Protein AF-S0GNP4-F1 (afdb_monomer_lite)

Secondary structure (DSSP, 8-state):
-HHHHHHHHHHHHHHHHHHHHHHHHHHHHHHHHHHHHHHHHHHS----SS--EE-EEEEEEEEEEEBSSPTTS--BB---EEEEE-SSPP--B-

Foldseek 3Di:
DVVVVVVVVVVVVVVVVVVVVVVVVVVVVVVVVVVVVVVCVVVVPPPPPDFDEFDADADDWDWGWYFPDHPPDEGETHDTDTGHGDPDDHPYDD

Organism: NCBI:txid1235789

InterPro domains:
  IPR025905 NVEALA protein [PF14055] (3-56)

pLDDT: mean 75.34, std 10.63, range [52.47, 91.31]

Structure (mmCIF, N/CA/C/O backbone):
data_AF-S0GNP4-F1
#
_entry.id   AF-S0GNP4-F1
#
loop_
_atom_site.group_PDB
_atom_site.id
_atom_site.type_symbol
_atom_site.label_atom_id
_atom_site.label_alt_id
_atom_site.label_comp_id
_atom_site.label_asym_id
_atom_site.label_entity_id
_atom_site.label_seq_id
_atom_site.pdbx_PDB_ins_code
_atom_site.Cartn_x
_atom_site.Cartn_y
_atom_site.Cartn_z
_atom_site.occupancy
_atom_site.B_iso_or_equiv
_atom_site.auth_seq_id
_atom_site.auth_comp_id
_atom_site.auth_asym_id
_atom_site.auth_atom_id
_atom_site.pdbx_PDB_model_num
ATOM 1 N N . MET A 1 1 ? -33.862 9.235 53.256 1.00 54.75 1 MET A N 1
ATOM 2 C CA . MET A 1 1 ? -33.664 7.962 52.519 1.00 54.75 1 MET A CA 1
ATOM 3 C C . MET A 1 1 ? -33.957 8.082 51.015 1.00 54.75 1 MET A C 1
ATOM 5 O O . MET A 1 1 ? -33.146 7.603 50.238 1.00 54.75 1 MET A O 1
ATOM 9 N N . LYS A 1 2 ? -35.002 8.807 50.574 1.00 59.50 2 LYS A N 1
ATOM 10 C CA . LYS A 1 2 ? -35.371 8.966 49.143 1.00 59.50 2 LYS A CA 1
ATOM 11 C C . LYS A 1 2 ? -34.254 9.480 48.200 1.00 59.50 2 LYS A C 1
ATOM 13 O O . LYS A 1 2 ? -34.095 8.943 47.113 1.00 59.50 2 LYS A O 1
ATOM 18 N N . LYS A 1 3 ? -33.426 10.451 48.623 1.00 62.81 3 LYS A N 1
ATOM 19 C CA . LYS A 1 3 ? -32.305 10.986 47.808 1.00 62.81 3 LYS A CA 1
ATOM 20 C C . LYS A 1 3 ? -31.159 9.981 47.583 1.00 62.81 3 LYS A C 1
ATOM 22 O O . LYS A 1 3 ? -30.506 10.031 46.549 1.00 62.81 3 LYS A O 1
ATOM 27 N N . LYS A 1 4 ? -30.934 9.056 48.529 1.00 67.56 4 LYS A N 1
ATOM 28 C CA . LYS A 1 4 ? -29.891 8.017 48.417 1.00 67.56 4 LYS A CA 1
ATOM 29 C C . LYS A 1 4 ? -30.270 6.936 47.398 1.00 67.56 4 LYS A C 1
ATOM 31 O O . LYS A 1 4 ? -29.401 6.433 46.701 1.00 67.56 4 LYS A O 1
ATOM 36 N N . ILE A 1 5 ? -31.565 6.635 47.285 1.00 78.00 5 ILE A N 1
ATOM 37 C CA . ILE A 1 5 ? -32.103 5.668 46.316 1.00 78.00 5 ILE A CA 1
ATOM 38 C C . ILE A 1 5 ? -31.966 6.220 44.891 1.00 78.00 5 ILE A C 1
ATOM 40 O O . ILE A 1 5 ? -31.483 5.519 44.012 1.00 78.00 5 ILE A O 1
ATOM 44 N N . PHE A 1 6 ? -32.294 7.499 44.679 1.00 79.12 6 PHE A N 1
ATOM 45 C CA . PHE A 1 6 ? -32.116 8.157 43.378 1.00 79.12 6 PHE A CA 1
ATOM 46 C C . PHE A 1 6 ? -30.655 8.178 42.910 1.00 79.12 6 PHE A C 1
ATOM 48 O O . PHE A 1 6 ? -30.387 7.896 41.747 1.00 79.12 6 PHE A O 1
ATOM 55 N N . GLY A 1 7 ? -29.711 8.458 43.815 1.00 81.00 7 GLY A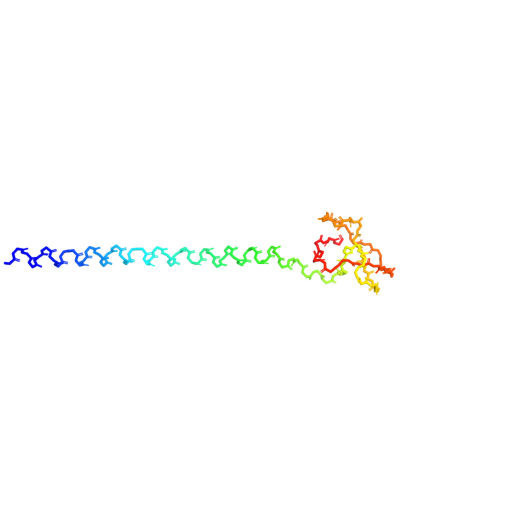 N 1
ATOM 56 C CA . GLY A 1 7 ? -28.282 8.415 43.489 1.00 81.00 7 GLY A CA 1
ATOM 57 C C . GLY A 1 7 ? -27.811 7.020 43.069 1.00 81.00 7 GLY A C 1
ATOM 58 O O . GLY A 1 7 ? -27.104 6.890 42.076 1.00 81.00 7 GLY A O 1
ATOM 59 N N . ALA A 1 8 ? -28.252 5.972 43.774 1.00 85.50 8 ALA A N 1
ATOM 60 C CA . ALA A 1 8 ? -27.916 4.592 43.425 1.00 85.50 8 ALA A CA 1
ATOM 61 C C . ALA A 1 8 ? -28.480 4.191 42.052 1.00 85.50 8 ALA A C 1
ATOM 63 O O . ALA A 1 8 ? -27.742 3.676 41.219 1.00 85.50 8 ALA A O 1
ATOM 64 N N . VA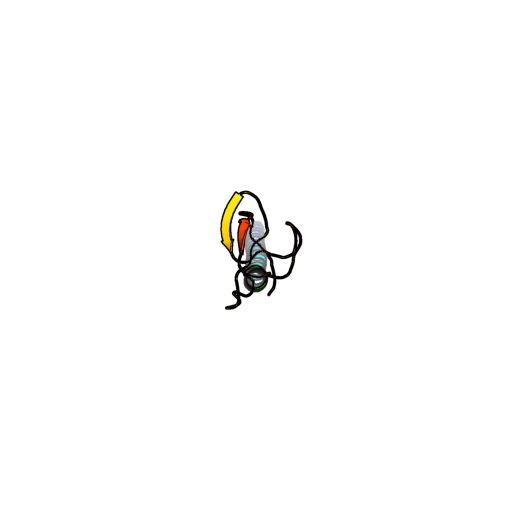L A 1 9 ? -29.752 4.508 41.781 1.00 89.06 9 VAL A N 1
ATOM 65 C CA . VAL A 1 9 ? -30.391 4.238 40.481 1.00 89.06 9 VAL A CA 1
ATOM 66 C C . VAL A 1 9 ? -29.654 4.942 39.340 1.00 89.06 9 VAL A C 1
ATOM 68 O O . VAL A 1 9 ? -29.457 4.353 38.281 1.00 89.06 9 VAL A O 1
ATOM 71 N N . PHE A 1 10 ? -29.196 6.176 39.560 1.00 89.81 10 PHE A N 1
ATOM 72 C CA . PHE A 1 10 ? -28.470 6.936 38.546 1.00 89.81 10 PHE A CA 1
ATOM 73 C C . PHE A 1 10 ? -27.103 6.319 38.211 1.00 89.81 10 PHE A C 1
ATOM 75 O O . PHE A 1 10 ? -26.752 6.192 37.040 1.00 89.81 10 PHE A O 1
ATOM 82 N N . ILE A 1 11 ? -26.357 5.872 39.226 1.00 89.44 11 ILE A N 1
ATOM 83 C CA . ILE A 1 11 ? -25.068 5.189 39.032 1.00 89.44 11 ILE A CA 1
ATOM 84 C C . ILE A 1 11 ? -25.271 3.852 38.308 1.00 89.44 11 ILE A C 1
ATOM 86 O O . ILE A 1 11 ? -24.524 3.533 37.385 1.00 89.44 11 ILE A O 1
ATOM 90 N N . THR A 1 12 ? -26.308 3.092 38.669 1.00 89.94 12 THR A N 1
ATOM 91 C CA . THR A 1 12 ? -26.641 1.836 37.984 1.00 89.94 12 THR A CA 1
ATOM 92 C C . THR A 1 12 ? -27.032 2.073 36.524 1.00 89.94 12 THR A C 1
ATOM 94 O O . THR A 1 12 ? -26.563 1.349 35.651 1.00 89.94 12 THR A O 1
ATOM 97 N N . ALA A 1 13 ? -27.822 3.108 36.230 1.00 91.31 13 ALA A N 1
ATOM 98 C CA . ALA A 1 13 ? -28.192 3.456 34.859 1.00 91.31 13 ALA A CA 1
ATOM 99 C C . ALA A 1 13 ? -26.964 3.828 34.009 1.00 91.31 13 ALA A C 1
ATOM 101 O O . ALA A 1 13 ? -26.803 3.313 32.904 1.00 91.31 13 ALA A O 1
ATOM 102 N N . MET A 1 14 ? -26.059 4.654 34.546 1.00 91.00 14 MET A N 1
ATOM 103 C CA . MET A 1 14 ? -24.788 5.001 33.895 1.00 91.00 14 MET A CA 1
ATOM 104 C C . MET A 1 14 ? -23.932 3.758 33.611 1.00 91.00 14 MET A C 1
ATOM 106 O O . MET A 1 14 ? -23.402 3.617 32.511 1.00 91.00 14 MET A O 1
ATOM 110 N N . ALA A 1 15 ? -23.835 2.834 34.573 1.00 89.69 15 ALA A N 1
ATOM 111 C CA . ALA A 1 15 ? -23.077 1.594 34.414 1.00 89.69 15 ALA A CA 1
ATOM 112 C C . ALA A 1 15 ? -23.659 0.683 33.318 1.00 89.69 15 ALA A C 1
ATOM 114 O O . ALA A 1 15 ? -22.901 0.102 32.545 1.00 89.69 15 ALA A O 1
ATOM 115 N N . ILE A 1 16 ? -24.990 0.594 33.207 1.00 90.25 16 ILE A N 1
ATOM 116 C CA . ILE A 1 16 ? -25.663 -0.186 32.156 1.00 90.25 16 ILE A CA 1
ATOM 117 C C . ILE A 1 16 ? -25.404 0.428 30.775 1.00 90.25 16 ILE A C 1
ATOM 119 O O . ILE A 1 16 ? -25.044 -0.295 29.849 1.00 90.25 16 ILE A O 1
ATOM 123 N N . ILE A 1 17 ? -25.538 1.751 30.636 1.00 88.38 17 ILE A N 1
ATOM 124 C CA . ILE A 1 17 ? -25.311 2.451 29.360 1.00 88.38 17 ILE A CA 1
ATOM 125 C C . ILE A 1 17 ? -23.847 2.306 28.922 1.00 88.38 17 ILE A C 1
ATOM 127 O O . ILE A 1 17 ? -23.578 1.974 27.768 1.00 88.38 17 ILE A O 1
ATOM 131 N N . ALA A 1 18 ? -22.897 2.501 29.843 1.00 83.69 18 ALA A N 1
ATOM 132 C CA . ALA A 1 18 ? -21.472 2.332 29.567 1.00 83.69 18 ALA A CA 1
ATOM 133 C C . ALA A 1 18 ? -21.122 0.877 29.210 1.00 83.69 18 ALA A C 1
ATOM 135 O O . ALA A 1 18 ? -20.380 0.642 28.258 1.00 83.69 18 ALA A O 1
ATOM 136 N N . GLY A 1 19 ? -21.692 -0.099 29.924 1.00 85.19 19 GLY A N 1
ATOM 137 C CA . GLY A 1 19 ? -21.505 -1.523 29.641 1.00 85.19 19 GLY A CA 1
ATOM 138 C C . GLY A 1 19 ? -22.079 -1.945 28.287 1.00 85.19 19 GLY A C 1
ATOM 139 O O . GLY A 1 19 ? -21.441 -2.715 27.572 1.00 85.19 19 GLY A O 1
ATOM 140 N N . TRP A 1 20 ? -23.239 -1.405 27.899 1.00 85.00 20 TRP A N 1
ATOM 141 C CA . TRP A 1 20 ? -23.848 -1.662 26.593 1.00 85.00 20 TRP A CA 1
ATOM 142 C C . TRP A 1 20 ? -23.012 -1.082 25.448 1.00 85.00 20 TRP A C 1
ATOM 144 O O . TRP A 1 20 ? -22.693 -1.807 24.509 1.00 85.00 20 TRP A O 1
ATOM 154 N N . ASN A 1 21 ? -22.590 0.184 25.556 1.00 79.12 21 ASN A N 1
ATOM 155 C CA . ASN A 1 21 ? -21.711 0.821 24.565 1.00 79.12 21 ASN A CA 1
ATOM 156 C C . ASN A 1 21 ? -20.376 0.076 24.418 1.00 79.12 21 ASN A C 1
ATOM 158 O O . ASN A 1 21 ? -19.903 -0.143 23.306 1.00 79.12 21 ASN A O 1
ATOM 162 N N . PHE A 1 22 ? -19.782 -0.363 25.530 1.00 77.00 22 PHE A N 1
ATOM 163 C CA . PHE A 1 22 ? -18.529 -1.119 25.514 1.00 77.00 22 PHE A CA 1
ATOM 164 C C . PHE A 1 22 ? -18.682 -2.529 24.924 1.00 77.00 22 PHE A C 1
ATOM 166 O O . PHE A 1 22 ? -17.777 -3.033 24.264 1.00 77.00 22 PHE A O 1
ATOM 173 N N . ASN A 1 23 ? -19.817 -3.193 25.155 1.00 75.38 23 ASN A N 1
ATOM 174 C CA . ASN A 1 23 ? -20.077 -4.508 24.573 1.00 75.38 23 ASN A CA 1
ATOM 175 C C . ASN A 1 23 ? -20.417 -4.419 23.075 1.00 75.38 23 ASN A C 1
ATOM 177 O O . ASN A 1 23 ? -20.034 -5.297 22.307 1.00 75.38 23 ASN A O 1
ATOM 181 N N . GLN A 1 24 ? -21.093 -3.347 22.650 1.00 71.06 24 GLN A N 1
ATOM 182 C CA . GLN A 1 24 ? -21.363 -3.069 21.240 1.00 71.06 24 GLN A CA 1
ATOM 183 C C . GLN A 1 24 ? -20.066 -2.804 20.462 1.00 71.06 24 GLN A C 1
ATOM 185 O O . GLN A 1 24 ? -19.853 -3.425 19.422 1.00 71.06 24 GLN A O 1
ATOM 190 N N . SER A 1 25 ? -19.164 -1.971 20.995 1.00 66.81 25 SER A N 1
ATOM 191 C CA . SER A 1 25 ? -17.903 -1.646 20.316 1.00 66.81 25 SER A CA 1
ATOM 192 C C . SER A 1 25 ? -17.007 -2.869 20.087 1.00 66.81 25 SER A C 1
ATOM 194 O O . SER A 1 25 ? -16.321 -2.948 19.071 1.00 66.81 25 SER A O 1
ATOM 196 N N . LYS A 1 26 ? -17.052 -3.880 20.965 1.00 63.09 26 LYS A N 1
ATOM 197 C CA . LYS A 1 26 ? -16.315 -5.140 20.763 1.00 63.09 26 LYS A CA 1
ATOM 198 C C . LYS A 1 26 ? -16.763 -5.913 19.522 1.00 63.09 26 LYS A C 1
ATOM 200 O O . LYS A 1 26 ? -15.911 -6.428 18.801 1.00 63.09 26 LYS A O 1
ATOM 205 N N . ASN A 1 27 ? -18.063 -5.967 19.243 1.00 61.19 27 ASN A N 1
ATOM 206 C CA . ASN A 1 27 ? -18.564 -6.633 18.038 1.00 61.19 27 ASN A CA 1
ATOM 207 C C . ASN A 1 27 ? -18.164 -5.874 16.762 1.00 61.19 27 ASN A C 1
ATOM 209 O O . ASN A 1 27 ? -17.870 -6.499 15.747 1.00 61.19 27 ASN A O 1
ATOM 213 N N . GLU A 1 28 ? -18.086 -4.542 16.819 1.00 59.91 28 GLU A N 1
ATOM 214 C CA . GLU A 1 28 ? -17.637 -3.717 15.690 1.00 59.91 28 GLU A CA 1
ATOM 215 C C . GLU A 1 28 ? -16.138 -3.881 15.407 1.00 59.91 28 GLU A C 1
ATOM 217 O O . GLU A 1 28 ? -15.745 -3.971 14.247 1.00 59.91 28 GLU A O 1
ATOM 222 N N . THR A 1 29 ? -15.296 -4.009 16.441 1.00 59.91 29 THR A N 1
ATOM 223 C CA . THR A 1 29 ? -13.845 -4.206 16.253 1.00 59.91 29 THR A CA 1
ATOM 224 C C . THR A 1 29 ? -13.489 -5.497 15.511 1.00 59.91 29 THR A C 1
ATOM 226 O O . THR A 1 29 ? -12.581 -5.481 14.687 1.00 59.91 29 THR A O 1
ATOM 229 N N . GLN A 1 30 ? -14.218 -6.598 15.735 1.00 60.81 30 GLN A N 1
ATOM 230 C CA . GLN A 1 30 ? -13.969 -7.868 15.034 1.00 60.81 30 GLN A CA 1
ATOM 231 C C . GLN A 1 30 ? -14.355 -7.808 13.552 1.00 60.81 30 GLN A C 1
ATOM 233 O O . GLN A 1 30 ? -13.671 -8.378 12.705 1.00 60.81 30 GLN A O 1
ATOM 238 N N . LEU A 1 31 ? -15.434 -7.093 13.224 1.00 64.06 31 LEU A N 1
ATOM 239 C CA . LEU A 1 31 ? -15.819 -6.850 11.833 1.00 64.06 31 LEU A CA 1
ATOM 240 C C . LEU A 1 31 ? -14.818 -5.926 11.129 1.00 64.06 31 LEU A C 1
ATOM 242 O O . LEU A 1 31 ? -14.557 -6.103 9.941 1.00 64.06 31 LEU A O 1
ATOM 246 N N . LEU A 1 32 ? -14.250 -4.966 11.863 1.00 68.44 32 LEU A N 1
ATOM 247 C CA . LEU A 1 32 ? -13.271 -4.015 11.347 1.00 68.44 32 LEU A CA 1
ATOM 248 C C . LEU A 1 32 ? -11.933 -4.686 11.031 1.00 68.44 32 LEU A C 1
ATOM 250 O O . LEU A 1 32 ? -11.345 -4.380 10.002 1.00 68.44 32 LEU A O 1
ATOM 254 N N . ASP A 1 33 ? -11.500 -5.638 11.857 1.00 73.12 33 ASP A N 1
ATOM 255 C CA . ASP A 1 33 ? -10.285 -6.423 11.615 1.00 73.12 33 ASP A CA 1
ATOM 256 C C . ASP A 1 33 ? -10.426 -7.313 10.366 1.00 73.12 33 ASP A C 1
ATOM 258 O O . ASP A 1 33 ? -9.554 -7.334 9.501 1.00 73.12 33 ASP A O 1
ATOM 262 N N . LEU A 1 34 ? -11.587 -7.956 10.186 1.00 72.75 34 LEU A N 1
ATOM 263 C CA . LEU A 1 34 ? -11.874 -8.753 8.988 1.00 72.75 34 LEU A CA 1
ATOM 264 C C . LEU A 1 34 ? -12.011 -7.888 7.722 1.00 72.75 34 LEU A C 1
ATOM 266 O O . LEU A 1 34 ? -11.522 -8.257 6.655 1.00 72.75 34 LEU A O 1
ATOM 270 N N . ALA A 1 35 ? -12.664 -6.728 7.822 1.00 77.81 35 ALA A N 1
ATOM 271 C CA . ALA A 1 35 ? -12.764 -5.785 6.712 1.00 77.81 35 ALA A CA 1
ATOM 272 C C . ALA A 1 35 ? -11.394 -5.191 6.351 1.00 77.81 35 ALA A C 1
ATOM 274 O O . ALA A 1 35 ? -11.091 -5.040 5.171 1.00 77.81 35 ALA A O 1
ATOM 275 N N . MET A 1 36 ? -10.556 -4.902 7.347 1.00 73.38 36 MET A N 1
ATOM 276 C CA . MET A 1 36 ? -9.188 -4.430 7.155 1.00 73.38 36 MET A CA 1
ATOM 277 C C . MET A 1 36 ? -8.323 -5.502 6.498 1.00 73.38 36 MET A C 1
ATOM 279 O O . MET A 1 36 ? -7.659 -5.187 5.521 1.00 73.38 36 MET A O 1
ATOM 283 N N . ALA A 1 37 ? -8.403 -6.761 6.936 1.00 77.56 37 ALA A N 1
ATOM 284 C CA . ALA A 1 37 ? -7.706 -7.873 6.294 1.00 77.56 37 ALA A CA 1
ATOM 285 C C . ALA A 1 37 ? -8.158 -8.083 4.836 1.00 77.56 37 ALA A C 1
ATOM 287 O O . ALA A 1 37 ? -7.332 -8.364 3.975 1.00 77.56 37 ALA A O 1
ATOM 288 N N . ASN A 1 38 ? -9.446 -7.888 4.524 1.00 79.81 38 ASN A N 1
ATOM 289 C CA . ASN A 1 38 ? -9.943 -7.943 3.143 1.00 79.81 38 ASN A CA 1
ATOM 290 C C . ASN A 1 38 ? -9.452 -6.760 2.292 1.00 79.81 38 ASN A C 1
ATOM 292 O O . ASN A 1 38 ? -9.139 -6.936 1.117 1.00 79.81 38 ASN A O 1
ATOM 296 N N . VAL A 1 39 ? -9.380 -5.555 2.869 1.00 78.94 39 VAL A N 1
ATOM 297 C CA . VAL A 1 39 ? -8.807 -4.371 2.206 1.00 78.94 39 VAL A CA 1
ATOM 298 C C . VAL A 1 39 ? -7.306 -4.546 1.997 1.00 78.94 39 VAL A C 1
ATOM 300 O O . VAL A 1 39 ? -6.801 -4.216 0.930 1.00 78.94 39 VAL A O 1
ATOM 303 N N . GLU A 1 40 ? -6.600 -5.089 2.983 1.00 69.81 40 GLU A N 1
ATOM 304 C CA . GLU A 1 40 ? -5.172 -5.373 2.917 1.00 69.81 40 GLU A CA 1
ATOM 305 C C . GLU A 1 40 ? -4.879 -6.470 1.892 1.00 69.81 40 GLU A C 1
ATOM 307 O O . GLU A 1 40 ? -4.008 -6.266 1.059 1.00 69.81 40 GLU A O 1
ATOM 312 N N . ALA A 1 41 ? -5.661 -7.554 1.849 1.00 71.88 41 ALA A N 1
ATOM 313 C CA . ALA A 1 41 ? -5.548 -8.592 0.822 1.00 71.88 41 ALA A CA 1
ATOM 314 C C . ALA A 1 41 ? -5.862 -8.070 -0.593 1.00 71.88 41 ALA A C 1
ATOM 316 O O . ALA A 1 41 ? -5.266 -8.518 -1.569 1.00 71.88 41 ALA A O 1
ATOM 317 N N . LEU A 1 42 ? -6.777 -7.103 -0.726 1.00 72.62 42 LEU A N 1
ATOM 318 C CA . LEU A 1 42 ? -7.056 -6.452 -2.008 1.00 72.62 42 LEU A CA 1
ATOM 319 C C . LEU A 1 42 ? -5.955 -5.451 -2.407 1.00 72.62 42 LEU A C 1
ATOM 321 O O . LEU A 1 42 ? -5.685 -5.272 -3.593 1.00 72.62 42 LEU A O 1
ATOM 325 N N . ALA A 1 43 ? -5.317 -4.789 -1.438 1.00 68.12 43 ALA A N 1
ATOM 326 C CA . ALA A 1 43 ? -4.281 -3.783 -1.671 1.00 68.12 43 ALA A CA 1
ATOM 327 C C . ALA A 1 43 ? -2.865 -4.366 -1.777 1.00 68.12 43 ALA A C 1
ATOM 329 O O . ALA A 1 43 ? -2.003 -3.742 -2.399 1.00 68.12 43 ALA A O 1
ATOM 330 N N . SER A 1 44 ? -2.615 -5.538 -1.188 1.00 64.31 44 SER A N 1
ATOM 331 C CA . SER A 1 44 ? -1.321 -6.218 -1.248 1.00 64.31 44 SER A CA 1
ATOM 332 C C . SER A 1 44 ? -0.980 -6.679 -2.661 1.00 64.31 44 SER A C 1
ATOM 334 O O . SER A 1 44 ? 0.186 -6.953 -2.930 1.00 64.31 44 SER A O 1
ATOM 336 N N . GLY A 1 45 ? -1.973 -6.728 -3.560 1.00 61.44 45 GLY A N 1
ATOM 337 C CA . GLY A 1 45 ? -1.834 -7.353 -4.867 1.00 61.44 45 GLY A CA 1
ATOM 338 C C . GLY A 1 45 ? -1.573 -8.851 -4.720 1.00 61.44 45 GLY A C 1
ATOM 339 O O . GLY A 1 45 ? -1.209 -9.347 -3.651 1.00 61.44 45 GLY A O 1
ATOM 340 N N . GLU A 1 46 ? -1.771 -9.604 -5.791 1.00 59.06 46 GLU A N 1
ATOM 341 C CA . GLU A 1 46 ? -1.128 -10.909 -5.864 1.00 59.06 46 GLU A CA 1
ATOM 342 C C . GLU A 1 46 ? 0.369 -10.647 -6.061 1.00 59.06 46 GLU A C 1
ATOM 344 O O . GLU A 1 46 ? 0.757 -9.990 -7.027 1.00 59.06 46 GLU A O 1
ATOM 349 N N . ASP A 1 47 ? 1.217 -11.144 -5.153 1.00 57.78 47 ASP A N 1
ATOM 350 C CA . ASP A 1 47 ? 2.646 -11.316 -5.437 1.00 57.78 47 ASP A CA 1
ATOM 351 C C . ASP A 1 47 ? 2.748 -12.484 -6.424 1.00 57.78 47 ASP A C 1
ATOM 353 O O . ASP A 1 47 ? 3.043 -13.634 -6.078 1.00 57.78 47 ASP A O 1
ATOM 357 N N . THR A 1 48 ? 2.328 -12.222 -7.664 1.00 52.47 48 THR A N 1
ATOM 358 C CA . THR A 1 48 ? 2.411 -13.197 -8.733 1.00 52.47 48 THR A CA 1
ATOM 359 C C . THR A 1 48 ? 3.887 -13.482 -8.910 1.00 52.47 48 THR A C 1
ATOM 361 O O . THR A 1 48 ? 4.692 -12.606 -9.223 1.00 52.47 48 THR A O 1
ATOM 364 N N . SER A 1 49 ? 4.263 -14.746 -8.742 1.00 53.12 49 SER A N 1
ATOM 365 C CA . SER A 1 49 ? 5.599 -15.261 -9.060 1.00 53.12 49 SER A CA 1
ATOM 366 C C . SER A 1 49 ? 5.897 -15.227 -10.579 1.00 53.12 49 SER A C 1
ATOM 368 O O . SER A 1 49 ? 6.600 -16.085 -11.106 1.00 53.12 49 SER A O 1
ATOM 370 N N . GLY A 1 50 ? 5.354 -14.231 -11.283 1.00 58.09 50 GLY A N 1
ATOM 371 C CA . GLY A 1 50 ? 5.453 -13.919 -12.697 1.00 58.09 50 GLY A CA 1
ATOM 372 C C . GLY A 1 50 ? 5.607 -12.402 -12.844 1.00 58.09 50 GLY A C 1
ATOM 373 O O . GLY A 1 50 ? 4.695 -11.637 -12.563 1.00 58.09 50 GLY A O 1
ATOM 374 N N . LYS A 1 51 ? 6.824 -11.988 -13.215 1.00 64.88 51 LYS A N 1
ATOM 375 C CA . LYS A 1 51 ? 7.219 -10.674 -13.766 1.00 64.88 51 LYS A CA 1
ATOM 376 C C . LYS A 1 51 ? 6.627 -9.410 -13.100 1.00 64.88 51 LYS A C 1
ATOM 378 O O . LYS A 1 51 ? 5.617 -8.874 -13.534 1.00 64.88 51 LYS A O 1
ATOM 383 N N . ILE A 1 52 ? 7.391 -8.806 -12.184 1.00 71.31 52 ILE A N 1
ATOM 384 C CA . ILE A 1 52 ? 7.144 -7.435 -11.692 1.00 71.31 52 ILE A CA 1
ATOM 385 C C . ILE A 1 52 ? 7.341 -6.428 -12.843 1.00 71.31 52 ILE A C 1
ATOM 387 O O . ILE A 1 52 ? 8.431 -6.374 -13.423 1.00 71.31 52 ILE A O 1
ATOM 391 N N . CYS A 1 53 ? 6.323 -5.613 -13.157 1.00 79.00 53 CYS A N 1
ATOM 392 C CA . CYS A 1 53 ? 6.419 -4.547 -14.158 1.00 79.00 53 CYS A CA 1
ATOM 393 C C . CYS A 1 53 ? 6.122 -3.133 -13.617 1.00 79.00 53 CYS A C 1
ATOM 395 O O . CYS A 1 53 ? 5.439 -2.967 -12.610 1.00 79.00 53 CYS A O 1
ATOM 397 N N . PHE A 1 54 ? 6.681 -2.102 -14.268 1.00 79.81 54 PHE A N 1
ATOM 398 C CA . PHE A 1 54 ? 6.735 -0.716 -13.768 1.00 79.81 54 PHE A CA 1
ATOM 399 C C . PHE A 1 54 ? 6.246 0.309 -14.799 1.00 79.81 54 PHE A C 1
ATOM 401 O O . PHE A 1 54 ? 6.429 0.126 -16.001 1.00 79.81 54 PHE A O 1
ATOM 408 N N . TYR A 1 55 ? 5.689 1.442 -14.365 1.00 82.81 55 TYR A N 1
ATOM 409 C CA . TYR A 1 55 ? 5.320 2.516 -15.294 1.00 82.81 55 TYR A CA 1
ATOM 410 C C . TYR A 1 55 ? 6.543 3.146 -15.977 1.00 82.81 55 TYR A C 1
ATOM 412 O O . TYR A 1 55 ? 7.545 3.406 -15.302 1.00 82.81 55 TYR A O 1
ATOM 420 N N . PRO A 1 56 ? 6.462 3.484 -17.279 1.00 79.69 56 PRO A N 1
ATOM 421 C CA . PR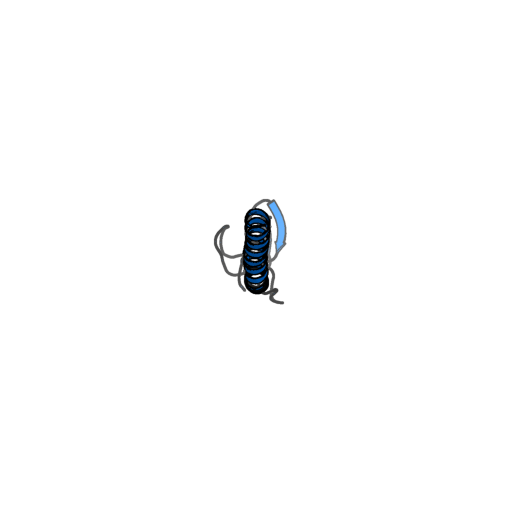O A 1 56 ? 7.462 4.335 -17.910 1.00 79.69 56 PRO A CA 1
ATOM 422 C C . PRO A 1 56 ? 7.472 5.710 -17.227 1.00 79.69 56 PRO A C 1
ATOM 424 O O . PRO A 1 56 ? 6.425 6.280 -16.927 1.00 79.69 56 PRO A O 1
ATOM 427 N N . GLY A 1 57 ? 8.661 6.252 -16.984 1.00 81.44 57 GLY A N 1
ATOM 428 C CA . GLY A 1 57 ? 8.849 7.532 -16.301 1.00 81.44 57 GLY A CA 1
ATOM 429 C C . GLY A 1 57 ? 10.171 8.172 -16.698 1.00 81.44 57 GLY A C 1
ATOM 430 O O . GLY A 1 57 ? 10.704 7.859 -17.756 1.00 81.44 57 GLY A O 1
ATOM 431 N N . THR A 1 58 ? 10.695 9.076 -15.873 1.00 81.56 58 THR A N 1
ATOM 432 C CA . THR A 1 58 ? 11.965 9.795 -16.121 1.00 81.56 58 THR A CA 1
ATOM 433 C C . THR A 1 58 ? 12.908 9.778 -14.916 1.00 81.56 58 THR A C 1
ATOM 435 O O . THR A 1 58 ? 13.941 10.438 -14.931 1.00 81.56 58 THR A O 1
ATOM 438 N N . SER A 1 59 ? 12.557 9.045 -13.854 1.00 82.31 59 SER A N 1
ATOM 439 C CA . SER A 1 59 ? 13.192 9.212 -12.542 1.00 82.31 59 SER A CA 1
ATOM 440 C C . SER A 1 59 ? 14.460 8.378 -12.358 1.00 82.31 59 SER A C 1
ATOM 442 O O . SER A 1 59 ? 15.464 8.887 -11.872 1.00 82.31 59 SER A O 1
ATOM 444 N N . ASN A 1 60 ? 14.424 7.118 -12.783 1.00 81.94 60 ASN A N 1
ATOM 445 C CA . ASN A 1 60 ? 15.511 6.153 -12.661 1.00 81.94 60 ASN A CA 1
ATOM 446 C C . ASN A 1 60 ? 15.630 5.403 -13.989 1.00 81.94 60 ASN A C 1
ATOM 448 O O . ASN A 1 60 ? 14.596 5.094 -14.576 1.00 81.94 60 ASN A O 1
ATOM 452 N N . TYR A 1 61 ? 16.849 5.110 -14.447 1.00 85.44 61 TYR A N 1
ATOM 453 C CA . TYR A 1 61 ? 17.116 4.327 -15.659 1.00 85.44 61 TYR A CA 1
ATOM 454 C C . TYR A 1 61 ? 17.710 2.976 -15.268 1.00 85.44 61 TYR A C 1
ATOM 456 O O . TYR A 1 61 ? 18.807 2.945 -14.713 1.00 85.44 61 TYR A O 1
ATOM 464 N N . ASP A 1 62 ? 16.991 1.887 -15.532 1.00 83.94 62 ASP A N 1
ATOM 465 C CA . ASP A 1 62 ? 17.428 0.529 -15.189 1.00 83.94 62 ASP A CA 1
ATOM 466 C C . ASP A 1 62 ? 16.825 -0.510 -16.155 1.00 83.94 62 ASP A C 1
ATOM 468 O O . ASP A 1 62 ? 15.976 -0.180 -16.994 1.00 83.94 62 ASP A O 1
ATOM 472 N N . GLU A 1 63 ? 17.273 -1.760 -16.061 1.00 87.06 63 GLU A N 1
ATOM 473 C CA . GLU A 1 63 ? 16.685 -2.889 -16.772 1.00 87.06 63 GLU A CA 1
ATOM 474 C C . GLU A 1 63 ? 15.446 -3.389 -16.035 1.00 87.06 63 GLU A C 1
ATOM 476 O O . GLU A 1 63 ? 15.517 -3.929 -14.931 1.00 87.06 63 GLU A O 1
ATOM 481 N N . LEU A 1 64 ? 14.287 -3.258 -16.673 1.00 84.19 64 LEU A N 1
ATOM 482 C CA . LEU A 1 64 ? 13.019 -3.652 -16.076 1.00 84.19 64 LEU A CA 1
ATOM 483 C C . LEU A 1 64 ? 11.996 -4.043 -17.133 1.00 84.19 64 LEU A C 1
ATOM 485 O O . LEU A 1 64 ? 12.218 -3.934 -18.339 1.00 84.19 64 LEU A O 1
ATOM 489 N N . ILE A 1 65 ? 10.848 -4.512 -16.668 1.00 84.44 65 ILE A N 1
ATOM 490 C CA . ILE A 1 65 ? 9.701 -4.819 -17.511 1.00 84.44 65 ILE A CA 1
ATOM 491 C C . ILE A 1 65 ? 8.733 -3.635 -17.412 1.00 84.44 65 ILE A C 1
ATOM 493 O O . ILE A 1 65 ? 8.225 -3.380 -16.324 1.00 84.44 65 ILE A O 1
ATOM 497 N N . PRO A 1 66 ? 8.486 -2.852 -18.475 1.00 85.19 66 PRO A N 1
ATOM 498 C CA . PRO A 1 66 ? 7.596 -1.711 -18.372 1.00 85.19 66 PRO A CA 1
ATOM 499 C C . PRO A 1 66 ? 6.140 -2.110 -18.605 1.00 85.19 66 PRO A C 1
ATOM 501 O O . PRO A 1 66 ? 5.838 -3.050 -19.338 1.00 85.19 66 PRO A O 1
ATOM 504 N N . CYS A 1 67 ? 5.245 -1.333 -18.018 1.00 85.06 67 CYS A N 1
ATOM 505 C CA . CYS A 1 67 ? 3.815 -1.367 -18.265 1.00 85.06 67 CYS A CA 1
ATOM 506 C C . CYS A 1 67 ? 3.505 -0.758 -19.645 1.00 85.06 67 CYS A C 1
ATOM 508 O O . CYS A 1 67 ? 4.190 0.166 -20.105 1.00 85.06 67 CYS A O 1
ATOM 510 N N . ASP A 1 68 ? 2.491 -1.273 -20.337 1.00 85.75 68 ASP A N 1
ATOM 511 C CA . ASP A 1 68 ? 2.055 -0.762 -21.638 1.00 85.75 68 ASP A CA 1
ATOM 512 C C . ASP A 1 68 ? 1.233 0.532 -21.556 1.00 85.75 68 ASP A 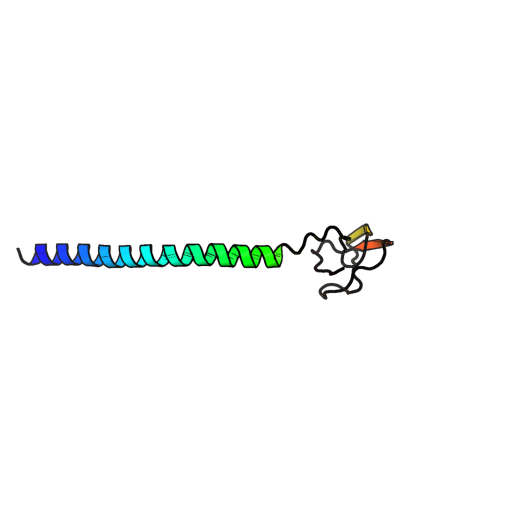C 1
ATOM 514 O O . ASP A 1 68 ? 1.116 1.233 -22.565 1.00 85.75 68 ASP A O 1
ATOM 518 N N . ALA A 1 69 ? 0.758 0.879 -20.360 1.00 80.12 69 ALA A N 1
ATOM 519 C CA . ALA A 1 69 ? 0.009 2.085 -20.060 1.00 80.12 69 ALA A CA 1
ATOM 520 C C . ALA A 1 69 ? 0.897 3.199 -19.476 1.00 80.12 69 ALA A C 1
ATOM 522 O O . ALA A 1 69 ? 1.937 2.961 -18.857 1.00 80.12 69 ALA A O 1
ATOM 523 N N . ALA A 1 70 ? 0.474 4.449 -19.673 1.00 77.94 70 ALA A N 1
ATOM 524 C CA . ALA A 1 70 ? 1.082 5.608 -19.028 1.00 77.94 70 ALA A CA 1
ATOM 525 C C . ALA A 1 70 ? 0.437 5.846 -17.657 1.00 77.94 70 ALA A C 1
ATOM 527 O O . ALA A 1 70 ? -0.793 5.804 -17.545 1.00 77.94 70 ALA A O 1
ATOM 528 N N . TYR A 1 71 ? 1.252 6.165 -16.647 1.00 72.88 71 TYR A N 1
ATOM 529 C CA . TYR A 1 71 ? 0.758 6.579 -15.333 1.00 72.88 71 TYR A CA 1
ATOM 530 C C . TYR A 1 71 ? -0.271 7.721 -15.481 1.00 72.88 71 TYR A C 1
ATOM 532 O O . TYR A 1 71 ? -0.001 8.665 -16.232 1.00 72.88 71 TYR A O 1
ATOM 540 N N . PRO A 1 72 ? -1.437 7.671 -14.801 1.00 74.12 72 PRO A N 1
ATOM 541 C CA . PRO A 1 72 ? -1.837 6.743 -13.728 1.00 74.12 72 PRO A CA 1
ATOM 542 C C . PRO A 1 72 ? -2.696 5.534 -14.172 1.00 74.12 72 PRO A C 1
ATOM 544 O O . PRO A 1 72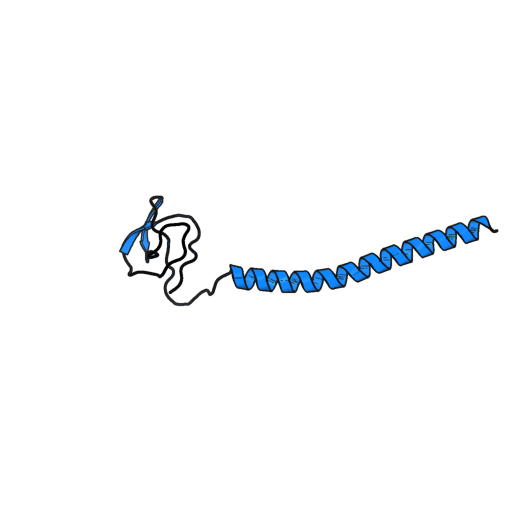 ? -3.386 4.944 -13.346 1.00 74.12 72 PRO A O 1
ATOM 547 N N . ASN A 1 73 ? -2.726 5.184 -15.460 1.00 74.12 73 ASN A N 1
ATOM 548 C CA . ASN A 1 73 ? -3.635 4.160 -15.998 1.00 74.12 73 ASN A CA 1
ATOM 549 C C . ASN A 1 73 ? -3.071 2.740 -15.868 1.00 74.12 73 ASN A C 1
ATOM 551 O O . ASN A 1 73 ? -1.904 2.545 -16.167 1.00 74.12 73 ASN A O 1
ATOM 555 N N . ILE A 1 74 ? -3.909 1.748 -15.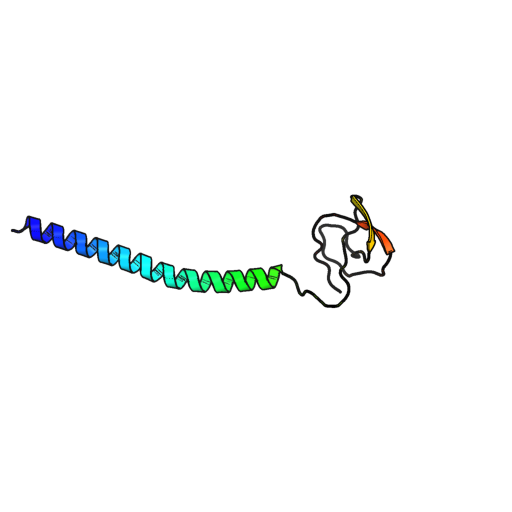557 1.00 75.94 74 ILE A N 1
ATOM 556 C CA . ILE A 1 74 ? -3.517 0.330 -15.418 1.00 75.94 74 ILE A CA 1
ATOM 557 C C . ILE A 1 74 ? -3.345 -0.337 -16.795 1.00 75.94 74 ILE A C 1
ATOM 559 O O . ILE A 1 74 ? -4.189 -0.163 -17.676 1.00 75.94 74 ILE A O 1
ATOM 563 N N . GLY A 1 75 ? -2.277 -1.125 -16.969 1.00 77.25 75 GLY A N 1
ATOM 564 C CA . GLY A 1 75 ? -1.923 -1.789 -18.231 1.00 77.25 75 GLY A CA 1
ATOM 565 C C . GLY A 1 75 ? -1.217 -3.143 -18.068 1.00 77.25 75 GLY A C 1
ATOM 566 O O . GLY A 1 75 ? -0.950 -3.577 -16.945 1.00 77.25 75 GLY A O 1
ATOM 567 N N . LYS A 1 76 ? -0.919 -3.798 -19.198 1.00 83.19 76 LYS A N 1
ATOM 568 C CA . LYS A 1 76 ? -0.198 -5.080 -19.290 1.00 83.19 76 LYS A CA 1
ATOM 569 C C . LYS A 1 76 ? 1.311 -4.908 -19.183 1.00 83.19 76 LYS A C 1
ATOM 571 O O . LYS A 1 76 ? 1.871 -3.911 -19.649 1.00 83.19 76 LYS A O 1
ATOM 576 N N . CYS A 1 77 ? 1.995 -5.920 -18.667 1.00 84.81 77 CYS A N 1
ATOM 577 C CA . CYS A 1 77 ? 3.451 -5.985 -18.715 1.00 84.81 77 CYS A CA 1
ATOM 578 C C . CYS A 1 77 ? 3.978 -6.214 -20.155 1.00 84.81 77 CYS A C 1
ATOM 580 O O . CYS A 1 77 ? 3.427 -6.996 -20.929 1.00 84.81 77 CYS A O 1
ATOM 582 N N . LYS A 1 78 ? 5.077 -5.539 -20.528 1.00 84.94 78 LYS A N 1
ATOM 583 C CA . LYS A 1 78 ? 5.796 -5.738 -21.807 1.00 84.94 78 LYS A CA 1
ATOM 584 C C . LYS A 1 78 ? 6.973 -6.714 -21.664 1.00 84.94 78 LYS A C 1
ATOM 586 O O . LYS A 1 78 ? 7.089 -7.458 -20.697 1.00 84.94 78 LYS A O 1
ATOM 591 N N . GLU A 1 79 ? 7.865 -6.730 -22.649 1.00 86.56 79 GLU A N 1
ATOM 592 C CA . GLU A 1 79 ? 9.164 -7.396 -22.553 1.00 86.56 79 GLU A CA 1
ATOM 593 C C . GLU A 1 79 ? 10.193 -6.539 -21.800 1.00 86.56 79 GLU A C 1
ATOM 595 O O . GLU A 1 79 ? 10.100 -5.305 -21.760 1.00 86.56 79 GLU A O 1
ATOM 600 N N . ARG A 1 80 ? 11.190 -7.222 -21.223 1.00 85.06 80 ARG A N 1
ATOM 601 C CA . ARG A 1 80 ? 12.323 -6.622 -20.510 1.00 85.06 80 ARG A CA 1
ATOM 602 C C . ARG A 1 80 ? 13.085 -5.674 -21.435 1.00 85.06 80 ARG A C 1
ATOM 604 O O . ARG A 1 80 ? 13.455 -6.052 -22.543 1.00 85.06 80 ARG A O 1
ATOM 611 N N . GLN A 1 81 ? 13.322 -4.453 -20.973 1.00 87.25 81 GLN A N 1
ATOM 612 C CA . GLN A 1 81 ? 14.038 -3.428 -21.725 1.00 87.25 81 GLN A CA 1
ATOM 613 C C . GLN A 1 81 ? 14.706 -2.417 -20.788 1.00 87.25 81 GLN A C 1
ATOM 615 O O . GLN A 1 81 ? 14.277 -2.217 -19.653 1.00 87.25 81 GLN A O 1
ATOM 620 N N . TRP A 1 82 ? 15.740 -1.745 -21.289 1.00 88.38 82 TRP A N 1
ATOM 621 C CA . TRP A 1 82 ? 16.395 -0.635 -20.599 1.00 88.38 82 TRP A CA 1
ATOM 622 C C . TRP A 1 82 ? 15.614 0.656 -20.819 1.00 88.38 82 TRP A C 1
ATOM 624 O O . TRP A 1 82 ? 15.506 1.130 -21.955 1.00 88.38 82 TRP A O 1
ATOM 634 N N . ARG A 1 83 ? 15.044 1.231 -19.754 1.00 85.69 83 ARG A N 1
ATOM 635 C CA . ARG A 1 83 ? 14.283 2.483 -19.862 1.00 85.69 83 ARG A CA 1
ATOM 636 C C . ARG A 1 83 ? 14.210 3.240 -18.543 1.00 85.69 83 ARG A C 1
ATOM 638 O O . ARG A 1 83 ? 14.423 2.691 -17.467 1.00 85.69 83 ARG A O 1
ATOM 645 N N . TYR A 1 84 ? 13.835 4.511 -18.644 1.00 84.38 84 TYR A N 1
ATOM 646 C CA . TYR A 1 84 ? 13.399 5.280 -17.493 1.00 84.38 84 TYR A CA 1
ATOM 647 C C . TYR A 1 84 ? 12.020 4.831 -16.969 1.00 84.38 84 TYR A C 1
ATOM 649 O O . TYR A 1 84 ? 11.088 4.633 -17.756 1.00 84.38 84 TYR A O 1
ATOM 657 N N . TYR A 1 85 ? 11.868 4.745 -15.645 1.00 78.75 85 TYR A N 1
ATOM 658 C CA . TYR A 1 85 ? 10.614 4.396 -14.957 1.00 78.75 85 TYR A CA 1
ATOM 659 C C . TYR A 1 85 ? 10.208 5.419 -13.882 1.00 78.75 85 TYR A C 1
ATOM 661 O O . TYR A 1 85 ? 10.989 6.318 -13.538 1.00 78.75 85 TYR A O 1
ATOM 669 N N . SER A 1 86 ? 8.962 5.336 -13.398 1.00 76.00 86 SER A N 1
ATOM 670 C CA . SER A 1 86 ? 8.468 6.149 -12.271 1.00 76.00 86 SER A CA 1
ATOM 671 C C . SER A 1 86 ? 8.754 5.479 -10.921 1.00 76.00 86 SER A C 1
ATOM 673 O O . SER A 1 86 ? 8.696 4.258 -10.813 1.00 76.00 86 SER A O 1
ATOM 675 N N . LYS A 1 87 ? 9.019 6.277 -9.876 1.00 66.38 87 LYS A N 1
ATOM 676 C CA . LYS A 1 87 ? 9.090 5.796 -8.481 1.00 66.38 87 LYS A CA 1
ATOM 677 C C . LYS A 1 87 ? 7.715 5.467 -7.891 1.00 66.38 87 LYS A C 1
ATOM 679 O O . LYS A 1 87 ? 7.651 4.856 -6.826 1.00 66.38 87 LYS A O 1
ATOM 684 N N . ASP A 1 88 ? 6.637 5.884 -8.549 1.00 66.31 88 ASP A N 1
ATOM 685 C CA . ASP A 1 88 ? 5.277 5.622 -8.090 1.00 66.31 88 ASP A CA 1
ATOM 686 C C . ASP A 1 88 ? 4.929 4.136 -8.252 1.00 66.31 88 ASP A C 1
ATOM 688 O O . ASP A 1 88 ? 5.292 3.499 -9.244 1.00 66.31 88 ASP A O 1
ATOM 692 N N . LYS A 1 89 ? 4.239 3.570 -7.255 1.00 55.47 89 LYS A N 1
ATOM 693 C CA . LYS A 1 89 ? 3.906 2.139 -7.208 1.00 55.47 89 LYS A CA 1
ATOM 694 C C . LYS A 1 89 ? 3.013 1.772 -8.399 1.00 55.47 89 LYS A C 1
ATOM 696 O O . LYS A 1 89 ? 1.938 2.345 -8.568 1.00 55.47 89 LYS A O 1
ATOM 701 N N . ALA A 1 90 ? 3.463 0.830 -9.223 1.00 56.34 90 ALA A N 1
ATOM 702 C CA . ALA A 1 90 ? 2.713 0.371 -10.382 1.00 56.34 90 ALA A CA 1
ATOM 703 C C . ALA A 1 90 ? 1.668 -0.677 -9.974 1.00 56.34 90 ALA A C 1
ATOM 705 O O . ALA A 1 90 ? 1.993 -1.654 -9.308 1.00 56.34 90 ALA A O 1
ATOM 706 N N . GLN A 1 91 ? 0.419 -0.463 -10.385 1.00 58.75 91 GLN A N 1
ATOM 707 C CA . GLN A 1 91 ? -0.608 -1.501 -10.466 1.00 58.75 91 GLN A CA 1
ATOM 708 C C . GLN A 1 91 ? -0.666 -1.917 -11.935 1.00 58.75 91 GLN A C 1
ATOM 710 O O . GLN A 1 91 ? -1.315 -1.250 -12.736 1.00 58.75 91 GLN A O 1
ATOM 715 N N . CYS A 1 92 ? 0.080 -2.949 -12.308 1.00 68.25 92 CYS A N 1
ATOM 716 C CA . CYS A 1 92 ? 0.060 -3.511 -13.656 1.00 68.25 92 CYS A CA 1
ATOM 717 C C . CYS A 1 92 ? -0.201 -5.013 -13.546 1.00 68.25 92 CYS A C 1
ATOM 719 O O . CYS A 1 92 ? 0.133 -5.621 -12.532 1.00 68.25 92 CYS A O 1
ATOM 721 N N . PHE A 1 93 ? -0.850 -5.579 -14.558 1.00 65.25 93 PHE A N 1
ATOM 722 C CA . PHE A 1 93 ? -1.219 -6.992 -14.591 1.00 65.25 93 PHE A CA 1
ATOM 723 C C . PHE A 1 93 ? -0.382 -7.738 -15.634 1.00 65.25 93 PHE A C 1
ATOM 725 O O . PHE A 1 93 ? 0.091 -7.130 -16.601 1.00 65.25 93 PHE A O 1
ATOM 732 N N . GLU A 1 94 ? -0.172 -9.036 -15.404 1.00 62.31 94 GLU A N 1
ATOM 733 C CA . GLU A 1 94 ? 0.591 -9.910 -16.309 1.00 62.31 94 GLU A CA 1
ATOM 734 C C . GLU A 1 94 ? -0.086 -10.074 -17.684 1.00 62.31 94 GLU A C 1
ATOM 736 O O . GLU A 1 94 ? -1.338 -10.146 -17.762 1.00 62.31 94 GLU A O 1
#

Radius of gyration: 27.67 Å; chains: 1; bounding box: 53×26×75 Å

Sequence (94 aa):
MKKKIFGAVFITAMAIIAGWNFNQSKNETQLLDLAMANVEALASGEDTSGKICFYPGTSNYDELIPCDAAYPNIGKCKERQWRYYSKDKAQCFE